Protein AF-A0A4Q3NDU5-F1 (afdb_monomer_lite)

Sequence (124 aa):
MRFASEPAPAGVDATQLWVMLPGAYMKPADFIEAGFVQAVRSRGLPHDVVLLEANIAEVADGSALRFLQQFLCNEVASGRRVCLLGISLGAHLAMACLARAAQGGEQARARHAMARCAPSEMPR

pLDDT: mean 89.31, std 11.27, range [46.78, 98.31]

Secondary structure (DSSP, 8-state):
-EEEEEPPPTT----EEEEEE--TT--HHHHHHTTHHHHHHHTT--EEEEEEE--HHHHHTTHHHHHHHHHHHHHHHTT-EEEEEE-THHHHHHHH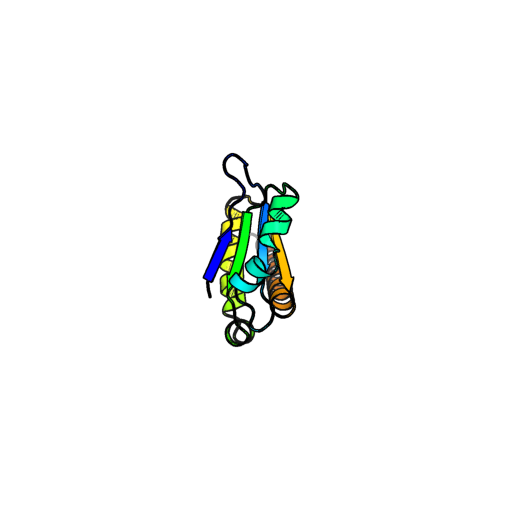HHHHHHHHHHHHHHHHHHHHHS------

Structure (mmCIF, N/CA/C/O backbone):
data_AF-A0A4Q3NDU5-F1
#
_entry.id   AF-A0A4Q3NDU5-F1
#
loop_
_atom_site.group_PDB
_atom_site.id
_atom_site.type_symbol
_atom_site.label_atom_id
_atom_site.label_alt_id
_atom_site.label_comp_id
_atom_site.label_asym_id
_atom_site.label_entity_id
_atom_site.label_seq_id
_atom_site.pdbx_PDB_ins_code
_atom_site.Cartn_x
_atom_site.Cartn_y
_atom_site.Cartn_z
_atom_site.occupancy
_atom_site.B_iso_or_equiv
_atom_site.auth_seq_id
_atom_site.auth_comp_id
_atom_site.auth_asym_id
_atom_site.auth_atom_id
_atom_site.pdbx_PDB_model_num
ATOM 1 N N . MET A 1 1 ? 10.073 9.459 -3.154 1.00 91.31 1 MET A N 1
ATOM 2 C CA . MET A 1 1 ? 8.994 8.679 -2.497 1.00 91.31 1 MET A CA 1
ATOM 3 C C . MET A 1 1 ? 8.246 9.481 -1.438 1.00 91.31 1 MET A C 1
ATOM 5 O O . MET A 1 1 ? 8.881 10.204 -0.676 1.00 91.31 1 MET A O 1
ATOM 9 N N . ARG A 1 2 ? 6.919 9.324 -1.360 1.00 94.75 2 ARG A N 1
ATOM 10 C CA . ARG A 1 2 ? 6.059 9.813 -0.261 1.00 94.75 2 ARG A CA 1
ATOM 11 C C . ARG A 1 2 ? 4.741 9.033 -0.227 1.00 94.75 2 ARG A C 1
ATOM 13 O O . ARG A 1 2 ? 4.417 8.363 -1.204 1.00 94.75 2 ARG A O 1
ATOM 20 N N . PHE A 1 3 ? 3.970 9.171 0.848 1.00 96.19 3 PHE A N 1
ATOM 21 C CA . PHE A 1 3 ? 2.578 8.718 0.893 1.00 96.19 3 PHE A CA 1
ATOM 22 C C . PHE A 1 3 ? 1.628 9.913 0.778 1.00 96.19 3 PHE A C 1
ATOM 24 O O . PHE A 1 3 ? 1.847 10.940 1.421 1.00 96.19 3 PHE A O 1
ATOM 31 N N . ALA A 1 4 ? 0.585 9.779 -0.036 1.00 96.75 4 ALA A N 1
ATOM 32 C CA . ALA A 1 4 ? -0.600 10.628 0.050 1.00 96.75 4 ALA A CA 1
ATOM 33 C C . ALA A 1 4 ? -1.627 9.923 0.941 1.00 96.75 4 ALA A C 1
ATOM 35 O O . ALA A 1 4 ? -1.858 8.729 0.757 1.00 96.75 4 ALA A O 1
ATOM 36 N N . SER A 1 5 ? -2.210 10.637 1.900 1.00 95.44 5 SER A N 1
ATOM 37 C CA . SER A 1 5 ? -3.137 10.062 2.877 1.00 95.44 5 SER A CA 1
ATOM 38 C C . SER A 1 5 ? -4.555 10.545 2.627 1.00 95.44 5 SER A C 1
ATOM 40 O O . SER A 1 5 ? -4.799 11.740 2.517 1.00 95.44 5 SER A O 1
ATOM 42 N N . GLU A 1 6 ? -5.481 9.600 2.620 1.00 95.12 6 GLU A N 1
ATOM 43 C CA . GLU A 1 6 ? -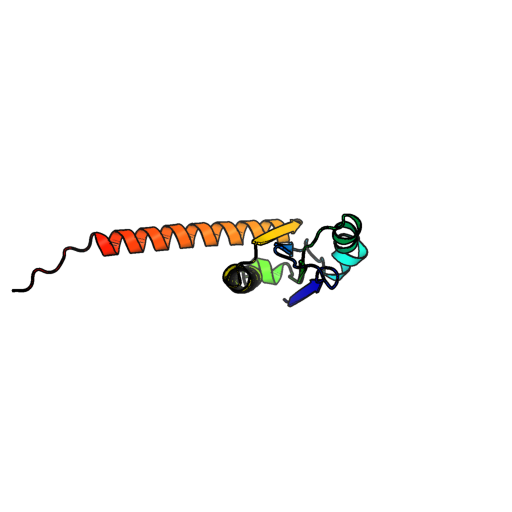6.913 9.793 2.460 1.00 95.12 6 GLU A CA 1
ATOM 44 C C . GLU A 1 6 ? -7.600 9.141 3.669 1.00 95.12 6 GLU A C 1
ATOM 46 O O . GLU A 1 6 ? -7.882 7.932 3.653 1.00 95.12 6 GLU A O 1
ATOM 51 N N . PRO A 1 7 ? -7.829 9.899 4.757 1.00 93.44 7 PRO A N 1
ATOM 52 C CA . PRO A 1 7 ? -8.425 9.353 5.966 1.00 93.44 7 PRO A CA 1
ATOM 53 C C . PRO A 1 7 ? -9.881 8.944 5.724 1.00 93.44 7 PRO A C 1
ATOM 55 O O . PRO A 1 7 ? -10.564 9.466 4.831 1.00 93.44 7 PRO A O 1
ATOM 58 N N . ALA A 1 8 ? -10.362 7.990 6.513 1.00 92.31 8 ALA A N 1
ATOM 59 C CA . ALA A 1 8 ? -11.7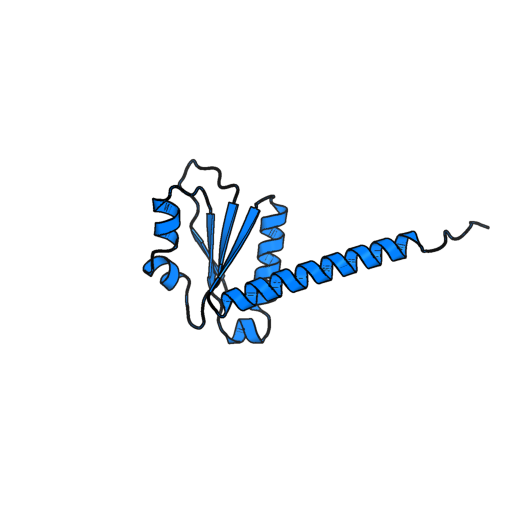72 7.653 6.587 1.00 92.31 8 ALA A CA 1
ATOM 60 C C . ALA A 1 8 ? -12.606 8.894 6.976 1.00 92.31 8 ALA A C 1
ATOM 62 O O . ALA A 1 8 ? -12.076 9.849 7.552 1.00 92.31 8 ALA A O 1
ATOM 63 N N . PRO A 1 9 ? -13.914 8.913 6.655 1.00 87.50 9 PRO A N 1
ATOM 64 C CA . PRO A 1 9 ? -14.792 10.013 7.043 1.00 87.50 9 PRO A CA 1
ATOM 65 C C . PRO A 1 9 ? -14.724 10.320 8.546 1.00 87.50 9 PRO A C 1
ATOM 67 O O . PRO A 1 9 ? -14.588 9.415 9.369 1.00 87.50 9 PRO A O 1
ATOM 70 N N . ALA A 1 10 ? -14.848 11.600 8.904 1.00 83.50 10 ALA A N 1
ATOM 71 C CA . ALA A 1 10 ? -14.800 12.036 10.296 1.00 83.50 10 ALA A CA 1
ATOM 72 C C . ALA A 1 10 ? -15.864 11.326 11.155 1.00 83.50 10 ALA A C 1
ATOM 74 O O . ALA A 1 10 ? -17.002 11.142 10.725 1.00 83.50 10 ALA A O 1
ATOM 75 N N . GLY A 1 11 ? -15.486 10.951 12.380 1.00 80.56 11 GLY A N 1
ATOM 76 C CA . GLY A 1 11 ? -16.359 10.224 13.308 1.00 80.56 11 GLY A CA 1
ATOM 77 C C . GLY A 1 11 ? -16.392 8.705 13.105 1.00 80.56 11 GLY A C 1
ATOM 78 O O . GLY A 1 11 ? -17.191 8.034 13.751 1.00 80.56 11 GLY A O 1
ATOM 79 N N . VAL A 1 12 ? -15.539 8.160 12.232 1.00 81.44 12 VAL A N 1
ATOM 80 C CA . VAL A 1 12 ? -15.394 6.718 12.008 1.00 81.44 12 VAL A CA 1
ATOM 81 C C . VAL A 1 12 ? -14.028 6.247 12.504 1.00 81.44 12 VAL A C 1
ATOM 83 O O . VAL A 1 12 ? -12.998 6.713 12.020 1.00 81.44 12 VAL A O 1
ATOM 86 N N . ASP A 1 13 ? -14.013 5.275 13.417 1.00 77.12 13 ASP A N 1
ATOM 87 C CA . ASP A 1 13 ? -12.774 4.638 13.871 1.00 77.12 13 ASP A CA 1
ATOM 88 C C . ASP A 1 13 ? -12.280 3.622 12.831 1.00 77.12 13 ASP A C 1
ATOM 90 O O . ASP A 1 13 ? -12.722 2.469 12.763 1.00 77.12 13 ASP A O 1
ATOM 94 N N . ALA A 1 14 ? -11.344 4.058 11.989 1.00 77.56 14 ALA A N 1
ATOM 95 C CA . ALA A 1 14 ? -10.750 3.219 10.959 1.00 77.56 14 ALA A CA 1
ATOM 96 C C . ALA A 1 14 ? -9.730 2.235 11.554 1.00 77.56 14 ALA A C 1
ATOM 98 O O . ALA A 1 14 ? -8.547 2.529 11.710 1.00 77.56 14 ALA A O 1
ATOM 99 N N . THR A 1 15 ? -10.172 1.010 11.836 1.00 80.56 15 THR A N 1
ATOM 100 C CA . THR A 1 15 ? -9.286 -0.075 12.314 1.00 80.56 15 THR A CA 1
ATOM 101 C C . THR A 1 15 ? -8.407 -0.689 11.214 1.00 80.56 15 THR A C 1
ATOM 103 O O . THR A 1 15 ? -7.498 -1.476 11.505 1.00 80.56 15 THR A O 1
ATOM 106 N N . GLN A 1 16 ? -8.658 -0.345 9.944 1.00 91.75 16 GLN A N 1
ATOM 107 C CA . GLN A 1 16 ? -7.906 -0.851 8.795 1.00 91.75 16 GLN A CA 1
ATOM 108 C C . GLN A 1 16 ? -7.262 0.278 7.989 1.00 91.75 16 GLN A C 1
ATOM 110 O O . GLN A 1 16 ? -7.832 1.358 7.829 1.00 91.75 16 GLN A O 1
ATOM 115 N N . LEU A 1 17 ? -6.064 0.003 7.475 1.00 95.75 17 LEU A N 1
ATOM 116 C CA . LEU A 1 17 ? -5.316 0.863 6.562 1.00 95.75 17 LEU A CA 1
ATOM 117 C C . LEU A 1 17 ? -5.102 0.129 5.238 1.00 95.75 17 LEU A C 1
ATOM 119 O O . LEU A 1 17 ? -4.554 -0.974 5.221 1.00 95.75 17 LEU A O 1
ATOM 123 N N . TRP A 1 18 ? -5.510 0.733 4.130 1.00 97.12 18 TRP A N 1
ATOM 124 C CA . TRP A 1 18 ? -5.250 0.226 2.786 1.00 97.12 18 TRP A CA 1
ATOM 125 C C . TRP A 1 18 ? -4.117 1.017 2.144 1.00 97.12 18 TRP A C 1
ATOM 127 O O . TRP A 1 18 ? -4.227 2.221 1.938 1.00 97.12 18 TRP A O 1
ATOM 137 N N . VAL A 1 19 ? -3.033 0.328 1.803 1.00 97.88 19 VAL A N 1
ATOM 138 C CA . VAL A 1 19 ? -1.870 0.905 1.128 1.00 97.88 19 VAL A CA 1
ATOM 139 C C . VAL A 1 19 ? -1.955 0.562 -0.353 1.00 97.88 19 VAL A C 1
ATOM 141 O O . VAL A 1 19 ? -1.747 -0.588 -0.744 1.00 97.88 19 VAL A O 1
ATOM 144 N N . MET A 1 20 ? -2.269 1.552 -1.181 1.00 98.19 20 MET A N 1
ATOM 145 C CA . MET A 1 20 ? -2.322 1.420 -2.634 1.00 98.19 20 MET A CA 1
ATOM 146 C C . MET A 1 20 ? -0.933 1.651 -3.231 1.00 98.19 20 MET A C 1
ATOM 148 O O . MET A 1 20 ? -0.295 2.674 -2.971 1.00 98.19 20 MET A O 1
ATOM 152 N N . LEU A 1 21 ? -0.455 0.685 -4.015 1.00 98.31 21 LEU A N 1
ATOM 153 C CA . LEU A 1 21 ? 0.890 0.684 -4.585 1.00 98.31 21 LEU A CA 1
ATOM 154 C C . LEU A 1 21 ? 0.818 0.815 -6.119 1.00 98.31 21 LEU A C 1
ATOM 156 O O . LEU A 1 21 ? 0.077 0.059 -6.759 1.00 98.31 21 LEU A O 1
ATOM 160 N N . PRO A 1 22 ? 1.585 1.748 -6.710 1.00 97.25 22 PRO A N 1
ATOM 161 C CA . PRO A 1 22 ? 1.389 2.237 -8.073 1.00 97.25 22 PRO A CA 1
ATOM 162 C C . PRO A 1 22 ? 1.818 1.233 -9.141 1.00 97.25 22 PRO A C 1
ATOM 164 O O . PRO A 1 22 ? 2.728 0.432 -8.935 1.00 97.25 22 PRO A O 1
ATOM 167 N N . GLY A 1 23 ? 1.210 1.336 -10.323 1.00 97.00 23 GLY A N 1
ATOM 168 C CA . GLY A 1 23 ? 1.804 0.822 -11.554 1.00 97.00 23 GLY A CA 1
ATOM 169 C C . GLY A 1 23 ? 3.022 1.645 -11.987 1.00 97.00 23 GLY A C 1
ATOM 170 O O . GLY A 1 23 ? 3.350 2.675 -11.399 1.00 97.00 23 GLY A O 1
ATOM 171 N N . ALA A 1 24 ? 3.704 1.200 -13.042 1.00 94.62 24 ALA A N 1
ATOM 172 C CA . ALA A 1 24 ? 4.788 1.983 -13.627 1.00 94.62 24 ALA A CA 1
ATOM 173 C C . ALA A 1 24 ? 4.268 3.361 -14.075 1.00 94.62 24 ALA A C 1
ATOM 175 O O . ALA A 1 24 ? 3.225 3.442 -14.718 1.00 94.62 24 ALA A O 1
ATOM 176 N N . TYR A 1 25 ? 5.006 4.421 -13.731 1.00 93.88 25 TYR A N 1
ATOM 177 C CA . TYR A 1 25 ? 4.690 5.825 -14.040 1.00 93.88 25 TYR A CA 1
ATOM 178 C C . TYR A 1 25 ? 3.439 6.403 -13.363 1.00 93.88 25 TYR A C 1
ATOM 180 O O . TYR A 1 25 ? 3.176 7.591 -13.535 1.00 93.88 25 TYR A O 1
ATOM 188 N N . MET A 1 26 ? 2.713 5.611 -12.566 1.00 96.12 26 MET A N 1
ATOM 189 C CA . MET A 1 26 ? 1.550 6.101 -11.835 1.00 96.12 26 MET A CA 1
ATOM 190 C C . MET A 1 26 ? 1.963 6.944 -10.627 1.00 96.12 26 MET A C 1
ATOM 192 O O . MET A 1 26 ? 2.881 6.605 -9.877 1.00 96.12 26 MET A O 1
ATOM 196 N N . LYS A 1 27 ? 1.219 8.020 -10.406 1.00 95.75 27 LYS A N 1
ATOM 197 C CA . LYS A 1 27 ? 1.262 8.895 -9.239 1.00 95.75 27 LYS A CA 1
ATOM 198 C C . LYS A 1 27 ? 0.019 8.665 -8.373 1.00 95.75 27 LYS A C 1
ATOM 200 O O . LYS A 1 27 ? -0.991 8.160 -8.860 1.00 95.75 27 LYS A O 1
ATOM 205 N N . PRO A 1 28 ? 0.027 9.097 -7.099 1.00 97.00 28 PRO A N 1
ATOM 206 C CA . PRO A 1 28 ? -1.167 9.064 -6.255 1.00 97.00 28 PRO A CA 1
ATOM 207 C C . PRO A 1 28 ? -2.406 9.722 -6.881 1.00 97.00 28 PRO A C 1
ATOM 209 O O . PRO A 1 28 ? -3.511 9.217 -6.708 1.00 97.00 28 PRO A O 1
ATOM 212 N N . ALA A 1 29 ? -2.223 10.810 -7.639 1.00 96.44 29 ALA A N 1
ATOM 213 C CA . ALA A 1 29 ? -3.313 11.500 -8.329 1.00 96.44 29 ALA A CA 1
ATOM 214 C C . ALA A 1 29 ? -4.060 10.582 -9.310 1.00 96.44 29 ALA A C 1
ATOM 216 O O . ALA A 1 29 ? -5.283 10.631 -9.353 1.00 96.44 29 ALA A O 1
ATOM 217 N N . ASP A 1 30 ? -3.359 9.673 -9.995 1.00 97.06 30 ASP A N 1
ATOM 218 C CA . ASP A 1 30 ? -3.974 8.777 -10.981 1.00 97.06 30 ASP A CA 1
ATOM 219 C C . ASP A 1 30 ? -4.972 7.805 -10.330 1.00 97.06 30 ASP A C 1
ATOM 221 O O . ASP A 1 30 ? -5.998 7.474 -10.915 1.00 97.06 30 ASP A O 1
ATOM 225 N N . PHE A 1 31 ? -4.723 7.369 -9.089 1.00 97.25 31 PHE A N 1
ATOM 226 C CA . PHE A 1 31 ? -5.685 6.558 -8.331 1.00 97.25 31 PHE A CA 1
ATOM 227 C C . PHE A 1 31 ? -6.932 7.354 -7.935 1.00 97.25 31 PHE A C 1
ATOM 229 O O . PHE A 1 31 ? -8.039 6.809 -7.923 1.00 97.25 31 PHE A O 1
ATOM 236 N N . ILE A 1 32 ? -6.744 8.623 -7.562 1.00 95.69 32 ILE A N 1
ATOM 237 C CA . ILE A 1 32 ? -7.827 9.519 -7.148 1.00 95.69 32 ILE A CA 1
ATOM 238 C C . ILE A 1 32 ? -8.702 9.844 -8.360 1.00 95.69 32 ILE A C 1
ATOM 240 O O . ILE A 1 32 ? -9.914 9.655 -8.292 1.00 95.69 32 ILE A O 1
ATOM 244 N N . GLU A 1 33 ? -8.089 10.241 -9.476 1.00 97.00 33 GLU A N 1
ATOM 245 C CA . GLU A 1 33 ? -8.771 10.530 -10.741 1.00 97.00 33 GLU A CA 1
ATOM 246 C C . GLU A 1 33 ? -9.489 9.298 -11.300 1.00 97.00 33 GLU A C 1
ATOM 248 O O . GLU A 1 33 ? -10.629 9.399 -11.748 1.00 97.00 33 GLU A O 1
ATOM 253 N N . ALA A 1 34 ? -8.883 8.110 -11.195 1.00 97.25 34 ALA A N 1
ATOM 254 C CA . ALA A 1 34 ? -9.530 6.853 -11.571 1.00 97.25 34 ALA A CA 1
ATOM 255 C C . ALA A 1 34 ? -10.639 6.403 -10.593 1.00 97.25 34 ALA A C 1
ATOM 257 O O . ALA A 1 34 ? -11.288 5.382 -10.824 1.00 97.25 34 ALA A O 1
ATOM 258 N N . GLY A 1 35 ? -10.867 7.131 -9.494 1.00 97.19 35 GLY A N 1
ATOM 259 C CA . GLY A 1 35 ? -11.983 6.900 -8.579 1.00 97.19 35 GLY A CA 1
ATOM 260 C C . GLY A 1 35 ? -11.769 5.782 -7.555 1.00 97.19 35 GLY A C 1
ATOM 261 O O . GLY A 1 35 ? -12.738 5.339 -6.938 1.00 97.19 35 GLY A O 1
ATOM 262 N N . PHE A 1 36 ? -10.534 5.326 -7.312 1.00 96.44 36 PHE A N 1
ATOM 263 C CA . PHE A 1 36 ? -10.268 4.261 -6.331 1.00 96.44 36 PHE A CA 1
ATOM 264 C C . PHE A 1 36 ? -10.681 4.678 -4.917 1.00 96.44 36 PHE A C 1
ATOM 266 O O . PHE A 1 36 ? -11.408 3.951 -4.240 1.00 96.44 36 PHE A O 1
ATOM 273 N N . VAL A 1 37 ? -10.262 5.870 -4.483 1.00 95.44 37 VAL A N 1
ATOM 274 C CA . VAL A 1 37 ? -10.615 6.415 -3.161 1.00 95.44 37 VAL A CA 1
ATOM 275 C C . VAL A 1 37 ? -12.123 6.640 -3.078 1.00 95.44 37 VAL A C 1
ATOM 277 O O . VAL A 1 37 ? -12.763 6.213 -2.117 1.00 95.44 37 VAL A O 1
ATOM 280 N N . GLN A 1 38 ? -12.719 7.214 -4.126 1.00 95.56 38 GLN A N 1
ATOM 281 C CA . GLN A 1 38 ? -14.163 7.422 -4.200 1.00 95.56 38 GLN A CA 1
ATOM 282 C C . GLN A 1 38 ? -14.940 6.103 -4.080 1.00 95.56 38 GLN A C 1
ATOM 284 O O . GLN A 1 38 ? -15.946 6.063 -3.379 1.00 95.56 38 GLN A O 1
ATOM 289 N N . ALA A 1 39 ? -14.469 5.017 -4.696 1.00 96.50 39 ALA A N 1
ATOM 290 C CA . ALA A 1 39 ? -15.102 3.703 -4.605 1.00 96.50 39 ALA A CA 1
ATOM 291 C C . ALA A 1 39 ? -15.045 3.105 -3.189 1.00 96.50 39 ALA A C 1
ATOM 293 O O . ALA A 1 39 ? -15.981 2.421 -2.773 1.00 96.50 39 ALA A O 1
ATOM 294 N N . VAL A 1 40 ? -13.977 3.367 -2.425 1.00 94.06 40 VAL A N 1
ATOM 295 C CA . VAL A 1 40 ? -13.911 2.996 -0.999 1.00 94.06 40 VAL A CA 1
ATOM 296 C C . VAL A 1 40 ? -14.976 3.764 -0.215 1.00 94.06 40 VAL A C 1
ATOM 298 O O . VAL A 1 40 ? -15.715 3.173 0.575 1.00 94.06 40 VAL A O 1
ATOM 301 N N . ARG A 1 41 ? -15.099 5.073 -0.468 1.00 93.31 41 ARG A N 1
ATOM 302 C CA . ARG A 1 41 ? -16.056 5.946 0.228 1.00 93.31 41 ARG A CA 1
ATOM 303 C C . ARG A 1 41 ? -17.507 5.637 -0.125 1.00 93.31 41 ARG A C 1
ATOM 305 O O . ARG A 1 41 ? -18.329 5.530 0.778 1.00 93.31 41 ARG A O 1
ATOM 312 N N . SER A 1 42 ? -17.828 5.433 -1.400 1.00 94.81 42 SER A N 1
ATOM 313 C CA . SER A 1 42 ? -19.201 5.162 -1.850 1.00 94.81 42 SER A CA 1
ATOM 314 C C . SER A 1 42 ? -19.755 3.836 -1.326 1.00 94.81 42 SER A C 1
ATOM 316 O O . SER A 1 42 ? -20.966 3.677 -1.206 1.00 94.81 42 SER A O 1
ATOM 318 N N . ARG A 1 43 ? -18.873 2.897 -0.966 1.00 93.38 43 ARG A N 1
ATOM 319 C CA . ARG A 1 43 ? -19.226 1.619 -0.333 1.00 93.38 43 ARG A CA 1
ATOM 320 C C . ARG A 1 43 ? -19.318 1.695 1.193 1.00 93.38 43 ARG A C 1
ATOM 322 O O . ARG A 1 43 ? -19.561 0.672 1.824 1.00 93.38 43 ARG A O 1
ATOM 329 N N . GLY A 1 44 ? -19.101 2.869 1.788 1.00 90.19 44 GLY A N 1
ATOM 330 C CA . GLY A 1 44 ? -19.139 3.054 3.238 1.00 90.19 44 GLY A CA 1
ATOM 331 C C . GLY A 1 44 ? -18.041 2.291 3.980 1.00 90.19 44 GLY A C 1
ATOM 332 O O . GLY A 1 44 ? -18.229 1.932 5.139 1.00 90.19 44 GLY A O 1
ATOM 333 N N . LEU A 1 45 ? -16.911 2.004 3.323 1.00 91.38 45 LEU A N 1
ATOM 334 C CA . LEU A 1 45 ? -15.825 1.256 3.949 1.00 91.38 45 LEU A CA 1
ATOM 335 C C . LEU A 1 45 ? -15.049 2.161 4.927 1.00 91.38 45 LEU A C 1
ATOM 337 O O . LEU A 1 45 ? -14.502 3.186 4.499 1.00 91.38 45 LEU A O 1
ATOM 341 N N . PRO A 1 46 ? -14.954 1.794 6.221 1.00 91.75 46 PRO A N 1
ATOM 342 C CA . PRO A 1 46 ? -14.313 2.597 7.261 1.00 91.75 46 PRO A CA 1
ATOM 343 C C . PRO A 1 46 ? -12.791 2.393 7.240 1.00 91.75 46 PRO A C 1
ATOM 345 O O . PRO A 1 46 ? -12.199 1.857 8.179 1.00 91.75 46 PRO A O 1
ATOM 348 N N . HIS A 1 47 ? -12.153 2.704 6.114 1.00 94.00 47 HIS A N 1
ATOM 349 C CA . HIS A 1 47 ? -10.731 2.439 5.898 1.00 94.00 47 HIS A CA 1
ATOM 350 C C . HIS A 1 47 ? -9.987 3.726 5.584 1.00 94.00 47 HIS A C 1
ATOM 352 O O . HIS A 1 47 ? -10.372 4.473 4.674 1.00 94.00 47 HIS A O 1
ATOM 358 N N . ASP A 1 48 ? -8.883 3.933 6.295 1.00 95.50 48 ASP A N 1
ATOM 359 C CA . ASP A 1 48 ? -7.881 4.892 5.859 1.00 95.50 48 ASP A CA 1
ATOM 360 C C . ASP A 1 48 ? -7.208 4.333 4.610 1.00 95.50 48 ASP A C 1
ATOM 362 O O . ASP A 1 48 ? -6.949 3.130 4.503 1.00 95.50 48 ASP A O 1
ATOM 366 N N . VAL A 1 49 ? -6.943 5.208 3.650 1.00 96.81 49 VAL A N 1
ATOM 367 C CA . VAL A 1 49 ? -6.244 4.863 2.419 1.00 96.81 49 VA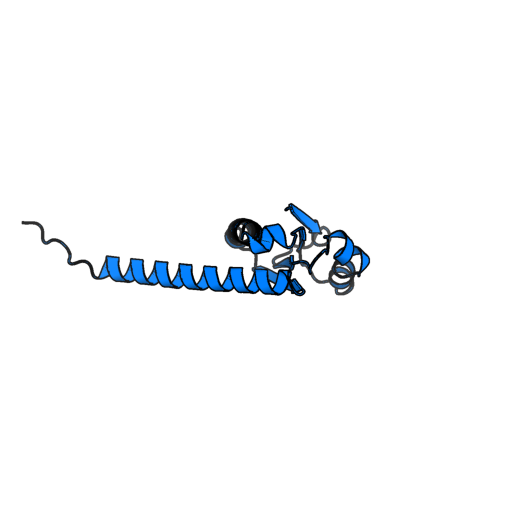L A CA 1
ATOM 368 C C . VAL A 1 49 ? -4.964 5.679 2.374 1.00 96.81 49 VAL A C 1
ATOM 370 O O . VAL A 1 49 ? -4.974 6.880 2.618 1.00 96.81 49 VAL A O 1
ATOM 373 N N . VAL A 1 50 ? -3.854 5.032 2.054 1.00 97.69 50 VAL A N 1
ATOM 374 C CA . VAL A 1 50 ? -2.596 5.707 1.741 1.00 97.69 50 VAL A CA 1
ATOM 375 C C . VAL A 1 50 ? -2.112 5.243 0.383 1.00 97.69 50 VAL A C 1
ATOM 377 O O . VAL A 1 50 ? -2.213 4.067 0.039 1.00 97.69 50 VAL A O 1
ATOM 380 N N . LEU A 1 51 ? -1.591 6.170 -0.405 1.00 98.12 51 LEU A N 1
ATOM 381 C CA . LEU A 1 51 ? -1.144 5.921 -1.766 1.00 98.12 51 LEU A CA 1
ATOM 382 C C . LEU A 1 51 ? 0.352 6.184 -1.845 1.00 98.12 51 LEU A C 1
ATOM 384 O O . LEU A 1 51 ? 0.803 7.292 -1.548 1.00 98.12 51 LEU A O 1
ATOM 388 N N . LEU A 1 52 ? 1.122 5.167 -2.223 1.00 97.94 52 LEU A N 1
ATOM 389 C CA . LEU A 1 52 ? 2.565 5.302 -2.368 1.00 97.94 52 LEU A CA 1
ATOM 390 C C . LEU A 1 52 ? 2.900 5.983 -3.698 1.00 97.94 52 LEU A C 1
ATOM 392 O O . LEU A 1 52 ? 2.515 5.515 -4.765 1.00 97.94 52 LEU A O 1
ATOM 396 N N . GLU A 1 53 ? 3.694 7.045 -3.637 1.00 96.88 53 GLU A N 1
ATOM 397 C CA . GLU A 1 53 ? 4.402 7.579 -4.795 1.00 96.88 53 GLU A CA 1
ATOM 398 C C . GLU A 1 53 ? 5.783 6.920 -4.881 1.00 96.88 53 GLU A C 1
ATOM 400 O O . GLU A 1 53 ? 6.655 7.192 -4.048 1.00 96.88 53 GLU A O 1
ATOM 405 N N . ALA A 1 54 ? 5.964 6.050 -5.877 1.00 94.88 54 ALA A N 1
ATOM 406 C CA . ALA A 1 54 ? 7.226 5.378 -6.172 1.00 94.88 54 ALA A CA 1
ATOM 407 C C . ALA A 1 54 ? 7.406 5.190 -7.684 1.00 94.88 54 ALA A C 1
ATOM 409 O O . ALA A 1 54 ? 6.438 4.950 -8.406 1.00 94.88 54 ALA A O 1
ATOM 410 N N . ASN A 1 55 ? 8.648 5.268 -8.158 1.00 94.75 55 ASN A N 1
ATOM 411 C CA . ASN A 1 55 ? 9.002 5.059 -9.562 1.00 94.75 55 ASN A CA 1
ATOM 412 C C . ASN A 1 55 ? 9.820 3.770 -9.781 1.00 94.75 55 ASN A C 1
ATOM 414 O O . ASN A 1 55 ? 10.214 3.082 -8.841 1.00 94.75 55 ASN A O 1
ATOM 418 N N . ILE A 1 56 ? 10.074 3.428 -11.049 1.00 96.31 56 ILE A N 1
ATOM 419 C CA . ILE A 1 56 ? 10.781 2.192 -11.424 1.00 96.31 56 ILE A CA 1
ATOM 420 C C . ILE A 1 56 ? 12.204 2.158 -10.855 1.00 96.31 56 ILE A C 1
ATOM 422 O O . ILE A 1 56 ? 12.629 1.105 -10.389 1.00 96.31 56 ILE A O 1
ATOM 426 N N . ALA A 1 57 ? 12.932 3.279 -10.873 1.00 96.56 57 ALA A N 1
ATOM 427 C CA . ALA A 1 57 ? 14.306 3.330 -10.376 1.00 96.56 57 ALA A CA 1
ATOM 428 C C . ALA A 1 57 ? 14.359 3.051 -8.866 1.00 96.56 57 ALA A C 1
ATOM 430 O O . ALA A 1 57 ? 15.143 2.211 -8.433 1.00 96.56 57 ALA A O 1
ATOM 431 N N . GLU A 1 58 ? 13.452 3.661 -8.097 1.00 97.06 58 GLU A N 1
ATOM 432 C CA . GLU A 1 58 ? 13.337 3.460 -6.645 1.00 97.06 58 GLU A CA 1
ATOM 433 C C . GLU A 1 58 ? 12.934 2.015 -6.282 1.00 97.06 58 GLU A C 1
ATOM 435 O O . GLU A 1 58 ? 13.300 1.485 -5.230 1.00 97.06 58 GLU A O 1
ATOM 440 N N . VAL A 1 59 ? 12.162 1.342 -7.139 1.00 95.31 59 VAL A N 1
ATOM 441 C CA . VAL A 1 59 ? 11.841 -0.082 -6.950 1.00 95.31 59 VAL A CA 1
ATOM 442 C C . VAL A 1 59 ? 13.027 -0.967 -7.332 1.00 95.31 59 VAL A C 1
ATOM 444 O O . VAL A 1 59 ? 13.338 -1.905 -6.598 1.00 95.31 59 VAL A O 1
ATOM 447 N N . ALA A 1 60 ? 13.717 -0.657 -8.431 1.00 95.06 60 ALA A N 1
ATOM 448 C CA . ALA A 1 60 ? 14.856 -1.426 -8.924 1.00 95.06 60 ALA A CA 1
ATOM 449 C C . ALA A 1 60 ? 16.059 -1.389 -7.965 1.00 95.06 60 ALA A C 1
ATOM 451 O O . ALA A 1 60 ? 16.692 -2.418 -7.740 1.00 95.06 60 ALA A O 1
ATOM 452 N N . ASP A 1 61 ? 16.349 -0.237 -7.354 1.00 96.81 61 ASP A N 1
ATOM 453 C CA . ASP A 1 61 ? 17.423 -0.090 -6.358 1.00 96.81 61 ASP A CA 1
ATOM 454 C C . ASP A 1 61 ? 17.006 -0.517 -4.926 1.00 96.81 61 ASP A C 1
ATOM 456 O O . ASP A 1 61 ? 17.795 -0.495 -3.968 1.00 96.81 61 ASP A O 1
ATOM 460 N N . GLY A 1 62 ? 15.745 -0.931 -4.766 1.00 96.38 62 GLY A N 1
ATOM 461 C CA . GLY A 1 62 ? 15.163 -1.412 -3.518 1.00 96.38 62 GLY A CA 1
ATOM 462 C C . GLY A 1 62 ? 14.911 -0.333 -2.460 1.00 96.38 62 GLY A C 1
ATOM 463 O O . GLY A 1 62 ? 14.556 -0.680 -1.328 1.00 96.38 62 GLY A O 1
ATOM 464 N N . SER A 1 63 ? 15.088 0.953 -2.769 1.00 97.69 63 SER A N 1
ATOM 465 C CA . SER A 1 63 ? 14.774 2.052 -1.849 1.00 97.69 63 SER A CA 1
ATOM 466 C C . SER A 1 63 ? 13.278 2.117 -1.529 1.00 97.69 63 SER A C 1
ATOM 468 O O . SER A 1 63 ? 12.927 2.234 -0.353 1.00 97.69 63 SER A O 1
ATOM 470 N N . ALA A 1 64 ? 12.405 1.897 -2.518 1.00 97.25 64 ALA A N 1
ATOM 471 C CA . ALA A 1 64 ? 10.955 1.803 -2.329 1.00 97.25 64 ALA A CA 1
ATOM 472 C C . ALA A 1 64 ? 10.551 0.671 -1.389 1.00 97.25 64 ALA A C 1
ATOM 474 O O . ALA A 1 64 ? 9.650 0.829 -0.567 1.00 97.25 64 ALA A O 1
ATOM 475 N N . LEU A 1 65 ? 11.255 -0.458 -1.460 1.00 97.31 65 LEU A N 1
ATOM 476 C CA . LEU A 1 65 ? 10.985 -1.601 -0.597 1.00 97.31 65 LEU A CA 1
ATOM 477 C C . LEU A 1 65 ? 11.330 -1.296 0.859 1.00 97.31 65 LEU A C 1
ATOM 479 O O . LEU A 1 65 ? 10.514 -1.545 1.743 1.00 97.31 65 LEU A O 1
ATOM 483 N N . ARG A 1 66 ? 12.504 -0.707 1.111 1.00 96.62 66 ARG A N 1
ATOM 484 C CA . ARG A 1 66 ? 12.909 -0.306 2.468 1.00 96.62 66 ARG A CA 1
ATOM 485 C C . ARG A 1 66 ? 11.972 0.754 3.042 1.00 96.62 66 ARG A C 1
ATOM 487 O O . ARG A 1 66 ? 11.566 0.646 4.196 1.00 96.62 66 ARG A O 1
ATOM 494 N N . PHE A 1 67 ? 11.601 1.738 2.224 1.00 97.31 67 PHE A N 1
ATOM 495 C CA . PHE A 1 67 ? 10.674 2.797 2.609 1.00 97.31 67 PHE A CA 1
ATOM 496 C C . PHE A 1 67 ? 9.296 2.236 2.990 1.00 97.31 67 PHE A C 1
ATOM 498 O O . PHE A 1 67 ? 8.780 2.545 4.064 1.00 97.31 67 PHE A O 1
ATOM 505 N N . LEU A 1 68 ? 8.739 1.342 2.164 1.00 97.31 68 LEU A N 1
ATOM 506 C CA . LEU A 1 68 ? 7.474 0.667 2.456 1.00 97.31 68 LEU A CA 1
ATOM 507 C C . LEU A 1 68 ? 7.563 -0.178 3.735 1.00 97.31 68 LEU A C 1
ATOM 509 O O . LEU A 1 68 ? 6.679 -0.089 4.578 1.00 97.31 68 LEU A O 1
ATOM 513 N N . GLN A 1 69 ? 8.628 -0.962 3.918 1.00 96.00 69 GLN A N 1
ATOM 514 C CA . GLN A 1 69 ? 8.809 -1.781 5.122 1.00 96.00 69 GLN A CA 1
ATOM 515 C C . GLN A 1 69 ? 8.835 -0.939 6.399 1.00 96.00 69 GLN A C 1
ATOM 517 O O . GLN A 1 69 ? 8.170 -1.287 7.371 1.00 96.00 69 GLN A O 1
ATOM 522 N N . GLN A 1 70 ? 9.568 0.176 6.394 1.00 95.12 70 GLN A N 1
ATOM 523 C CA . GLN A 1 70 ? 9.638 1.069 7.548 1.00 95.12 70 GLN A CA 1
ATOM 524 C C . GLN A 1 70 ? 8.267 1.663 7.888 1.00 95.12 70 GLN A C 1
ATOM 526 O O . GLN A 1 70 ? 7.880 1.677 9.055 1.00 95.12 70 GLN A O 1
ATOM 531 N N . PHE A 1 71 ? 7.520 2.103 6.873 1.00 95.75 71 PHE A N 1
ATOM 532 C CA . PHE A 1 71 ? 6.156 2.592 7.052 1.00 95.75 71 PHE A CA 1
ATOM 533 C C . PHE A 1 71 ? 5.248 1.517 7.664 1.00 95.75 71 PHE A C 1
ATOM 535 O O . PHE A 1 71 ? 4.616 1.749 8.692 1.00 95.75 71 PHE A O 1
ATOM 542 N N . LEU A 1 72 ? 5.246 0.308 7.097 1.00 94.62 72 LEU A N 1
ATOM 543 C CA . LEU A 1 72 ? 4.408 -0.792 7.579 1.00 94.62 72 LEU A CA 1
ATOM 544 C C . LEU A 1 72 ? 4.754 -1.224 9.005 1.00 94.62 72 LEU A C 1
ATOM 546 O O . LEU A 1 72 ? 3.844 -1.534 9.768 1.00 94.62 72 LEU A O 1
ATOM 550 N N . CYS A 1 73 ? 6.033 -1.226 9.388 1.00 92.06 73 CYS A N 1
ATOM 551 C CA . CYS A 1 73 ? 6.436 -1.519 10.764 1.00 92.06 73 CYS A CA 1
ATOM 552 C C . CYS A 1 73 ? 5.778 -0.561 11.766 1.00 92.06 73 CYS A C 1
ATOM 554 O O . CYS A 1 73 ? 5.292 -1.015 12.800 1.00 92.06 73 CYS A O 1
ATOM 556 N N . ASN A 1 74 ? 5.715 0.735 11.449 1.00 91.38 74 ASN A N 1
ATOM 557 C CA . ASN A 1 74 ? 5.091 1.735 12.318 1.00 91.38 74 ASN A CA 1
ATOM 558 C C . ASN A 1 74 ? 3.568 1.550 12.396 1.00 91.38 74 ASN A C 1
ATOM 560 O O . ASN A 1 74 ? 2.992 1.576 13.482 1.00 91.38 74 ASN A O 1
ATOM 564 N N . GLU A 1 75 ? 2.918 1.309 11.255 1.00 92.06 75 GLU A N 1
ATOM 565 C CA . GLU A 1 75 ? 1.463 1.120 11.188 1.00 92.06 75 GLU A CA 1
ATOM 566 C C . GLU A 1 75 ? 1.006 -0.171 11.874 1.00 92.06 75 GLU A C 1
ATOM 568 O O . GLU A 1 75 ? -0.007 -0.195 12.567 1.00 92.06 75 GLU A O 1
ATOM 573 N N . VAL A 1 76 ? 1.770 -1.255 11.744 1.00 88.94 76 VAL A N 1
ATOM 574 C CA . VAL A 1 76 ? 1.472 -2.507 12.451 1.00 88.94 76 VAL A CA 1
ATOM 575 C C . VAL A 1 76 ? 1.737 -2.361 13.951 1.00 88.94 76 VAL A C 1
ATOM 577 O O . VAL A 1 76 ? 0.958 -2.873 14.754 1.00 88.94 76 VAL A O 1
ATOM 580 N N . ALA A 1 77 ? 2.788 -1.636 14.353 1.00 87.62 77 ALA A N 1
ATOM 581 C CA . ALA A 1 77 ? 3.084 -1.382 15.764 1.00 87.62 77 ALA A CA 1
ATOM 582 C C . ALA A 1 77 ? 1.990 -0.561 16.470 1.00 87.62 77 ALA A C 1
ATOM 584 O O . ALA A 1 77 ? 1.798 -0.726 17.673 1.00 87.62 77 ALA A O 1
ATOM 585 N N . SER A 1 78 ? 1.233 0.266 15.739 1.00 86.25 78 SER A N 1
ATOM 586 C CA . SER A 1 78 ? 0.060 0.972 16.279 1.00 86.25 78 SER A CA 1
ATOM 587 C C . SER A 1 78 ? -1.192 0.085 16.407 1.00 86.25 78 SER A C 1
ATOM 589 O O . SER A 1 78 ? -2.237 0.550 16.858 1.00 86.25 78 SER A O 1
ATOM 591 N N . GLY A 1 79 ? -1.100 -1.202 16.046 1.00 85.88 79 GLY A N 1
ATOM 592 C CA . GLY A 1 79 ? -2.187 -2.180 16.154 1.00 85.88 79 GLY A CA 1
ATOM 593 C C . GLY A 1 79 ? -3.161 -2.177 14.974 1.00 85.88 79 GLY A C 1
ATOM 594 O O . GLY A 1 79 ? -4.171 -2.884 15.006 1.00 85.88 79 GLY A O 1
ATOM 595 N N . ARG A 1 80 ? -2.876 -1.410 13.916 1.00 86.88 80 ARG A N 1
ATOM 596 C CA . ARG A 1 80 ? -3.744 -1.314 12.739 1.00 86.88 80 ARG A CA 1
ATOM 597 C C . ARG A 1 80 ? -3.613 -2.549 11.852 1.00 86.88 80 ARG A C 1
ATOM 599 O O . ARG A 1 80 ? -2.526 -3.086 11.637 1.00 86.88 80 ARG A O 1
ATOM 606 N N . ARG A 1 81 ? -4.730 -2.986 11.262 1.00 92.31 81 ARG A N 1
ATOM 607 C CA . ARG A 1 81 ? -4.711 -4.029 10.225 1.00 92.31 81 ARG A CA 1
ATOM 608 C C . ARG A 1 81 ? -4.379 -3.393 8.880 1.00 92.31 81 ARG A C 1
ATOM 610 O O . ARG A 1 81 ? -5.190 -2.640 8.345 1.00 92.31 81 ARG A O 1
ATOM 617 N N . VAL A 1 82 ? -3.212 -3.713 8.328 1.00 94.94 82 VAL A N 1
ATOM 618 C CA . VAL A 1 82 ? -2.744 -3.133 7.063 1.00 94.94 82 VAL A CA 1
ATOM 619 C C . VAL A 1 82 ? -2.969 -4.095 5.894 1.00 94.94 82 VAL A C 1
ATOM 621 O O . VAL A 1 82 ? -2.626 -5.273 5.978 1.00 94.94 82 VAL A O 1
ATOM 624 N N . CYS A 1 83 ? -3.535 -3.595 4.796 1.00 95.50 83 CYS A N 1
ATOM 625 C CA . CYS A 1 83 ? -3.721 -4.323 3.542 1.00 95.50 83 CYS A CA 1
ATOM 626 C C . CYS A 1 83 ? -2.901 -3.662 2.427 1.00 95.50 83 CYS A C 1
ATOM 628 O O . CYS A 1 83 ? -2.953 -2.444 2.269 1.00 95.50 83 CYS A O 1
ATOM 630 N N . LEU A 1 84 ? -2.156 -4.456 1.652 1.00 97.31 84 LEU A N 1
ATOM 631 C CA . LEU A 1 84 ? -1.400 -3.981 0.490 1.00 97.31 84 LEU A CA 1
ATOM 632 C C . LEU A 1 84 ? -2.192 -4.254 -0.792 1.00 97.31 84 LEU A C 1
ATOM 634 O O . LEU A 1 84 ? -2.539 -5.399 -1.073 1.00 97.31 84 LEU A O 1
ATOM 638 N N . LEU A 1 85 ? -2.438 -3.212 -1.582 1.00 96.94 85 LEU A N 1
ATOM 639 C CA . LEU A 1 85 ? -3.192 -3.263 -2.834 1.00 96.94 85 LEU A CA 1
ATOM 640 C C . LEU A 1 85 ? -2.279 -2.820 -3.978 1.00 96.94 85 LEU A C 1
ATOM 642 O O . LEU A 1 85 ? -2.103 -1.627 -4.216 1.00 96.94 85 LEU A O 1
ATOM 646 N N . GLY A 1 86 ? -1.642 -3.776 -4.651 1.00 96.69 86 GLY A N 1
ATOM 647 C CA . GLY A 1 86 ? -0.621 -3.481 -5.654 1.00 96.69 86 GLY A CA 1
ATOM 648 C C . GLY A 1 86 ? -1.090 -3.624 -7.096 1.00 96.69 86 GLY A C 1
ATOM 649 O O . GLY A 1 86 ? -1.708 -4.623 -7.454 1.00 96.69 86 GLY A O 1
ATOM 650 N N . ILE A 1 87 ? -0.716 -2.658 -7.940 1.00 97.19 87 ILE A N 1
ATOM 651 C CA . ILE A 1 87 ? -0.873 -2.721 -9.398 1.00 97.19 87 ILE A CA 1
ATOM 652 C C . ILE A 1 87 ? 0.505 -2.894 -10.031 1.00 97.19 87 ILE A C 1
ATOM 654 O O . ILE A 1 87 ? 1.381 -2.070 -9.805 1.00 97.19 87 ILE A O 1
ATOM 658 N N . SER A 1 88 ? 0.709 -3.926 -10.856 1.00 96.44 88 SER A N 1
ATOM 659 C CA . SER A 1 88 ? 1.945 -4.127 -11.634 1.00 96.44 88 SER A CA 1
ATOM 660 C C . SER A 1 88 ? 3.227 -3.969 -10.790 1.00 96.44 88 SER A C 1
ATOM 662 O O . SER A 1 88 ? 3.563 -4.855 -10.005 1.00 96.44 88 SER A O 1
ATOM 664 N N . LEU A 1 89 ? 3.921 -2.830 -10.911 1.00 96.06 89 LEU A N 1
ATOM 665 C CA . LEU A 1 89 ? 5.116 -2.490 -10.137 1.00 96.06 89 LEU A CA 1
ATOM 666 C C . LEU A 1 89 ? 4.853 -2.553 -8.621 1.00 96.06 89 LEU A C 1
ATOM 668 O O . LEU A 1 89 ? 5.638 -3.125 -7.866 1.00 96.06 89 LEU A O 1
ATOM 672 N N . GLY A 1 90 ? 3.708 -2.042 -8.180 1.00 96.88 90 GLY A N 1
ATOM 673 C CA . GLY A 1 90 ? 3.263 -2.076 -6.797 1.00 96.88 90 GLY A CA 1
ATOM 674 C C . GLY A 1 90 ? 2.902 -3.477 -6.309 1.00 96.88 90 GLY A C 1
ATOM 675 O O . GLY A 1 90 ? 3.140 -3.792 -5.146 1.00 96.88 90 GLY A O 1
ATOM 676 N N . ALA A 1 91 ? 2.389 -4.352 -7.183 1.00 97.38 91 ALA A N 1
ATOM 677 C CA . ALA A 1 91 ? 2.160 -5.758 -6.832 1.00 97.38 91 ALA A CA 1
ATOM 678 C C . ALA A 1 91 ? 3.490 -6.478 -6.577 1.00 97.38 91 ALA A C 1
ATOM 680 O O . ALA A 1 91 ? 3.635 -7.175 -5.573 1.00 97.38 91 ALA A O 1
ATOM 681 N N . HIS A 1 92 ? 4.489 -6.246 -7.434 1.00 97.19 92 HIS A N 1
ATOM 682 C CA . HIS A 1 92 ? 5.843 -6.753 -7.214 1.00 97.19 92 HIS A CA 1
ATOM 683 C C . HIS A 1 92 ? 6.418 -6.259 -5.876 1.00 97.19 92 HIS A C 1
ATOM 685 O O . HIS A 1 92 ? 6.929 -7.058 -5.088 1.00 97.19 92 HIS A O 1
ATOM 691 N N . LEU A 1 93 ? 6.269 -4.964 -5.579 1.00 97.06 93 LEU A N 1
ATOM 692 C CA . LEU A 1 93 ? 6.730 -4.365 -4.328 1.00 97.06 93 LEU A CA 1
ATOM 693 C C . LEU A 1 93 ? 6.057 -4.985 -3.089 1.00 97.06 93 LEU A C 1
ATOM 695 O O . LEU A 1 93 ? 6.746 -5.308 -2.119 1.00 97.06 93 LEU A O 1
ATOM 699 N N . ALA A 1 94 ? 4.737 -5.203 -3.130 1.00 97.31 94 ALA A N 1
ATOM 700 C CA . ALA A 1 94 ? 3.996 -5.860 -2.049 1.00 97.31 94 ALA A CA 1
ATOM 701 C C . ALA A 1 94 ? 4.524 -7.272 -1.773 1.00 97.31 94 ALA A C 1
ATOM 703 O O . ALA A 1 94 ? 4.807 -7.623 -0.626 1.00 97.31 94 ALA A O 1
ATOM 704 N N . MET A 1 95 ? 4.701 -8.068 -2.829 1.00 96.81 95 MET A N 1
ATOM 705 C CA . MET A 1 95 ? 5.184 -9.444 -2.713 1.00 96.81 95 MET A CA 1
ATOM 706 C C . MET A 1 95 ? 6.616 -9.497 -2.178 1.00 96.81 95 MET A C 1
ATOM 708 O O . MET A 1 95 ? 6.908 -10.295 -1.289 1.00 96.81 95 MET A O 1
ATOM 712 N N . ALA A 1 96 ? 7.498 -8.608 -2.645 1.00 95.75 96 ALA A N 1
ATOM 713 C CA . ALA A 1 96 ? 8.861 -8.500 -2.129 1.00 95.75 96 ALA A CA 1
ATOM 714 C C . ALA A 1 96 ? 8.886 -8.120 -0.636 1.00 95.75 96 ALA A C 1
ATOM 716 O O . ALA A 1 96 ? 9.696 -8.649 0.130 1.00 95.75 96 ALA A O 1
ATOM 717 N N . CYS A 1 97 ? 7.981 -7.237 -0.207 1.00 94.88 97 CYS A N 1
ATOM 718 C CA . CYS A 1 97 ? 7.835 -6.846 1.193 1.00 94.88 97 CYS A CA 1
ATOM 719 C C . CYS A 1 97 ? 7.411 -8.024 2.075 1.00 94.88 97 CYS A C 1
ATOM 721 O O . CYS A 1 97 ? 8.053 -8.290 3.095 1.00 94.88 97 CYS A O 1
ATOM 723 N N . LEU A 1 98 ? 6.381 -8.764 1.659 1.00 92.25 98 LEU A N 1
ATOM 724 C CA . LEU A 1 98 ? 5.888 -9.938 2.382 1.00 92.25 98 LEU A CA 1
ATOM 725 C C . LEU A 1 98 ? 6.931 -11.061 2.434 1.00 92.25 98 LEU A C 1
ATOM 727 O O . LEU A 1 98 ? 7.155 -11.635 3.499 1.00 92.25 98 LEU A O 1
ATOM 731 N N . ALA A 1 99 ? 7.622 -11.328 1.323 1.00 92.94 99 ALA A N 1
ATOM 732 C CA . ALA A 1 99 ? 8.682 -12.332 1.271 1.00 92.94 99 ALA A CA 1
ATOM 733 C C . ALA A 1 99 ? 9.813 -12.021 2.266 1.00 92.94 99 ALA A C 1
ATOM 735 O O . ALA A 1 99 ? 10.256 -12.904 3.000 1.00 92.94 99 ALA A O 1
ATOM 736 N N . ARG A 1 100 ? 10.245 -10.755 2.359 1.00 88.44 100 ARG A N 1
ATOM 737 C CA . ARG A 1 100 ? 11.269 -10.339 3.332 1.00 88.44 100 ARG A CA 1
ATOM 738 C C . ARG A 1 100 ? 10.782 -10.418 4.776 1.00 88.44 100 ARG A C 1
ATOM 740 O O . ARG A 1 100 ? 11.556 -10.801 5.649 1.00 88.44 100 ARG A O 1
ATOM 747 N N . ALA A 1 101 ? 9.520 -10.075 5.034 1.00 84.94 101 ALA A N 1
ATOM 748 C CA . ALA A 1 101 ? 8.935 -10.204 6.366 1.00 84.94 101 ALA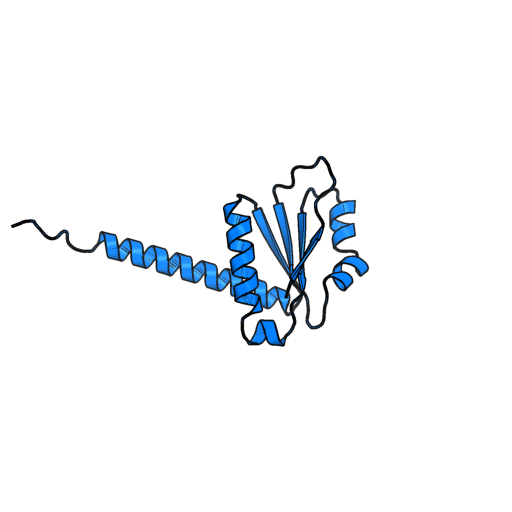 A CA 1
ATOM 749 C C . ALA A 1 101 ? 8.900 -11.673 6.827 1.00 84.94 101 ALA A C 1
ATOM 751 O O . ALA A 1 101 ? 9.265 -11.969 7.966 1.00 84.94 101 ALA A O 1
ATOM 752 N N . ALA A 1 102 ? 8.545 -12.599 5.930 1.00 82.25 102 ALA A N 1
ATOM 753 C CA . ALA A 1 102 ? 8.557 -14.034 6.210 1.00 82.25 102 ALA A CA 1
ATOM 754 C C . ALA A 1 102 ? 9.974 -14.548 6.528 1.00 82.25 102 ALA A C 1
ATOM 756 O O . ALA A 1 102 ? 10.173 -15.200 7.553 1.00 82.25 102 ALA A O 1
ATOM 757 N N . GLN A 1 103 ? 10.972 -14.166 5.722 1.00 80.94 103 GLN A N 1
ATOM 758 C CA . GLN A 1 103 ? 12.375 -14.536 5.954 1.00 80.94 103 GLN A CA 1
ATOM 759 C C . GLN A 1 103 ? 12.915 -14.005 7.288 1.00 80.94 103 GLN A C 1
ATOM 761 O O . GLN A 1 103 ? 13.602 -14.727 8.010 1.00 80.94 103 GLN A O 1
ATOM 766 N N . GLY A 1 104 ? 12.588 -12.760 7.649 1.00 75.56 104 GLY A N 1
ATOM 767 C CA . GLY A 1 104 ? 12.977 -12.185 8.939 1.00 75.56 104 GLY A CA 1
ATOM 768 C C . GLY A 1 104 ? 12.362 -12.935 10.124 1.00 75.56 104 GLY A C 1
ATOM 769 O O . GLY A 1 104 ? 13.041 -13.180 11.122 1.00 75.56 104 GLY A O 1
ATOM 770 N N . GLY A 1 105 ? 11.101 -13.364 9.999 1.00 71.19 105 GLY A N 1
ATOM 771 C CA . GLY A 1 105 ? 10.422 -14.187 11.001 1.00 71.19 105 GLY A CA 1
ATOM 772 C C . GLY A 1 105 ? 11.049 -15.574 11.163 1.00 71.19 105 GLY A C 1
ATOM 773 O O . GLY A 1 105 ? 11.262 -16.026 12.290 1.00 71.19 105 GLY A O 1
ATOM 774 N N . GLU A 1 106 ? 11.397 -16.236 10.060 1.00 66.31 106 GLU A N 1
ATOM 775 C CA . GLU A 1 106 ? 12.111 -17.519 10.078 1.00 66.31 106 GLU A CA 1
ATOM 776 C C . GLU A 1 106 ? 13.500 -17.388 10.712 1.00 66.31 106 GLU A C 1
ATOM 778 O O . GLU A 1 106 ? 13.855 -18.170 11.594 1.00 66.31 106 GLU A O 1
ATOM 783 N N . GLN A 1 107 ? 14.259 -16.353 10.347 1.00 66.56 107 GLN A N 1
ATOM 784 C CA . GLN A 1 107 ? 15.584 -16.084 10.911 1.00 66.56 107 GLN A CA 1
ATOM 785 C C . GLN A 1 107 ? 15.520 -15.754 12.407 1.00 66.56 107 GLN A C 1
ATOM 787 O O . GLN A 1 107 ? 16.348 -16.240 13.179 1.00 66.56 107 GLN A O 1
ATOM 792 N N . ALA A 1 108 ? 14.534 -14.968 12.846 1.00 69.12 108 ALA A N 1
ATOM 793 C CA . ALA A 1 108 ? 14.327 -14.666 14.261 1.00 69.12 108 ALA A CA 1
ATOM 794 C C . ALA A 1 108 ? 13.970 -15.927 15.066 1.00 69.12 108 ALA A C 1
ATOM 796 O O . ALA A 1 108 ? 14.531 -16.152 16.141 1.00 69.12 108 ALA A O 1
ATOM 797 N N . ARG A 1 109 ? 13.094 -16.787 14.528 1.00 68.75 109 ARG A N 1
ATOM 798 C CA . ARG A 1 109 ? 12.742 -18.079 15.141 1.00 68.75 109 ARG A CA 1
ATOM 799 C C . ARG A 1 109 ? 13.945 -19.014 15.231 1.00 68.75 109 ARG A C 1
ATOM 801 O O . ARG A 1 109 ? 14.169 -19.590 16.292 1.00 68.75 109 ARG A O 1
ATOM 808 N N . ALA A 1 110 ? 14.741 -19.116 14.168 1.00 68.12 110 ALA A N 1
ATOM 809 C CA . ALA A 1 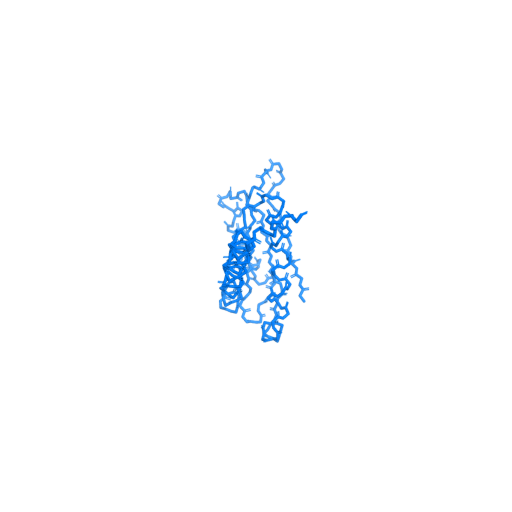110 ? 15.959 -19.922 14.152 1.00 68.12 110 ALA A CA 1
ATOM 810 C C . ALA A 1 110 ? 16.981 -19.432 15.192 1.00 68.12 110 ALA A C 1
ATOM 812 O O . ALA A 1 110 ? 17.474 -20.227 15.988 1.00 68.12 110 ALA A O 1
ATOM 813 N N . ARG A 1 111 ? 17.233 -18.116 15.264 1.00 73.62 111 ARG A N 1
ATOM 814 C CA . ARG A 1 111 ? 18.111 -17.511 16.285 1.00 73.62 111 ARG A CA 1
ATOM 815 C C . ARG A 1 111 ? 17.628 -17.802 17.701 1.00 73.62 111 ARG A C 1
ATOM 817 O O . ARG A 1 111 ? 18.425 -18.155 18.564 1.00 73.62 111 ARG A O 1
ATOM 824 N N . HIS A 1 112 ? 16.324 -17.680 17.934 1.00 73.00 112 HIS A N 1
ATOM 825 C CA . HIS A 1 112 ? 15.739 -17.961 19.236 1.00 73.00 112 HIS A CA 1
ATOM 826 C C . HIS A 1 112 ? 15.848 -19.447 19.617 1.00 73.00 112 HIS A C 1
ATOM 828 O O . HIS A 1 112 ? 16.154 -19.757 20.764 1.00 73.00 112 HIS A O 1
ATOM 834 N N . ALA A 1 113 ? 15.660 -20.367 18.665 1.00 74.88 113 ALA A N 1
ATOM 835 C CA . ALA A 1 113 ? 15.869 -21.799 18.881 1.00 74.88 113 ALA A CA 1
ATOM 836 C C . ALA A 1 113 ? 17.339 -22.126 19.199 1.00 74.88 113 ALA A C 1
ATOM 838 O O . ALA A 1 113 ? 17.607 -22.831 20.170 1.00 74.88 113 ALA A O 1
ATOM 839 N N . MET A 1 114 ? 18.294 -21.555 18.453 1.00 72.38 114 MET A N 1
ATOM 840 C CA . MET A 1 114 ? 19.729 -21.727 18.723 1.00 72.38 114 MET A CA 1
ATOM 841 C C . MET A 1 114 ? 20.127 -21.197 20.106 1.00 72.38 114 MET A C 1
ATOM 843 O O . MET A 1 114 ? 20.884 -21.858 20.809 1.00 72.38 114 MET A O 1
ATOM 847 N N . ALA A 1 115 ? 19.577 -20.056 20.535 1.00 78.00 115 ALA A N 1
ATOM 848 C CA . ALA A 1 115 ? 19.833 -19.498 21.864 1.00 78.00 115 ALA A CA 1
ATOM 849 C C . ALA A 1 115 ? 19.317 -20.394 23.007 1.00 78.00 115 ALA A C 1
ATOM 851 O O . ALA A 1 115 ? 19.931 -20.432 24.067 1.00 78.00 115 ALA A O 1
ATOM 852 N N . ARG A 1 116 ? 18.219 -21.141 22.805 1.00 76.56 116 ARG A N 1
ATOM 853 C CA . ARG A 1 116 ? 17.702 -22.102 23.801 1.00 76.56 116 ARG A CA 1
ATOM 854 C C . ARG A 1 116 ? 18.484 -23.420 23.847 1.00 76.56 116 ARG A C 1
ATOM 856 O O . ARG A 1 116 ? 18.455 -24.089 24.872 1.00 76.56 116 ARG A O 1
ATOM 863 N N . CYS A 1 117 ? 19.132 -23.812 22.749 1.00 70.44 117 CYS A N 1
ATOM 864 C CA . CYS A 1 117 ? 19.942 -25.034 22.663 1.00 70.44 117 CYS A CA 1
ATOM 865 C C . CYS A 1 117 ? 21.417 -24.822 23.033 1.00 70.44 117 CYS A C 1
ATOM 867 O O . CYS A 1 117 ? 22.170 -25.795 23.062 1.00 70.44 117 CYS A O 1
ATOM 869 N N . ALA A 1 118 ? 21.843 -23.584 23.306 1.00 65.56 118 ALA A N 1
ATOM 870 C CA . ALA A 1 118 ? 23.166 -23.329 23.858 1.00 65.56 118 ALA A CA 1
ATOM 871 C C . ALA A 1 118 ? 23.272 -24.027 25.229 1.00 65.56 118 ALA A C 1
ATOM 873 O O . ALA A 1 118 ? 22.404 -23.809 26.079 1.00 65.56 118 ALA A O 1
ATOM 874 N N . PRO A 1 119 ? 24.274 -24.898 25.450 1.00 57.59 119 PRO A N 1
ATOM 875 C CA . PRO A 1 119 ? 24.420 -25.588 26.722 1.00 57.59 119 PRO A CA 1
ATOM 876 C C . PRO A 1 119 ? 24.590 -24.546 27.826 1.00 57.59 119 PRO A C 1
ATOM 878 O O . PRO A 1 119 ? 25.406 -23.634 27.700 1.00 57.59 119 PRO A O 1
ATOM 881 N N . SER A 1 120 ? 23.807 -24.669 28.899 1.00 61.56 120 SER A N 1
ATOM 882 C CA . SER A 1 120 ? 24.022 -23.887 30.112 1.00 61.56 120 SER A CA 1
ATOM 883 C C . SER A 1 120 ? 25.443 -24.167 30.591 1.00 61.56 120 SER A C 1
ATOM 885 O O . SER A 1 120 ? 25.735 -25.300 30.985 1.00 61.56 120 SER A O 1
ATOM 887 N N . GLU A 1 121 ? 26.332 -23.177 30.522 1.00 57.53 121 GLU A N 1
ATOM 888 C CA . GLU A 1 121 ? 27.632 -23.266 31.177 1.00 57.53 121 GLU A CA 1
ATOM 889 C C . GLU A 1 121 ? 27.377 -23.590 32.653 1.00 57.53 121 GLU A C 1
ATOM 891 O O . GLU A 1 121 ? 26.783 -22.797 33.385 1.00 57.53 121 GLU A O 1
ATOM 896 N N . MET A 1 122 ? 27.738 -24.809 33.066 1.00 46.78 122 MET A N 1
ATOM 897 C CA . MET A 1 122 ? 27.665 -25.210 34.465 1.00 46.78 122 MET A CA 1
ATOM 898 C C . MET A 1 122 ? 28.639 -24.329 35.255 1.00 46.78 122 MET A C 1
ATOM 900 O O . MET A 1 122 ? 29.826 -24.301 34.908 1.00 46.78 122 MET A O 1
ATOM 904 N N . PRO A 1 123 ? 28.181 -23.621 36.301 1.00 61.84 123 PRO A N 1
ATOM 905 C CA . PRO A 1 123 ? 29.087 -22.889 37.167 1.00 61.84 123 PRO A CA 1
ATOM 906 C C . PRO A 1 123 ? 29.989 -23.896 37.896 1.00 61.84 123 PRO A C 1
ATOM 908 O O . PRO A 1 123 ? 29.503 -24.904 38.412 1.00 61.84 123 PRO A O 1
ATOM 911 N N . ARG A 1 124 ? 31.301 -23.640 37.858 1.00 60.09 124 ARG A N 1
ATOM 912 C CA . ARG A 1 124 ? 32.326 -24.410 38.579 1.00 60.09 124 ARG A CA 1
ATOM 913 C C . ARG A 1 124 ? 32.321 -24.091 40.066 1.00 60.09 124 ARG A C 1
ATOM 915 O O . ARG A 1 124 ? 32.062 -22.913 40.397 1.00 60.09 124 ARG A O 1
#

Foldseek 3Di:
DDKDKDAFDPPFDALAEEEEEDAAPDDPVVCVVVCVSVVCVVVVPNYIYIYDDDHPVCVVVCVLLVVVLVVVVVCVVVVGHYHYHYDHSSVVSVVVNVVVVVVVVVVVVVVVVVVVPPDDPDDD

Radius of gyration: 18.9 Å; chains: 1; bounding box: 52×38×53 Å